Protein AF-A0A0P8BQW6-F1 (afdb_monomer_lite)

Structure (mmCIF, N/CA/C/O backbone):
data_AF-A0A0P8BQW6-F1
#
_entry.id   AF-A0A0P8BQW6-F1
#
loop_
_atom_site.group_PDB
_atom_site.id
_atom_site.type_symbol
_atom_site.label_atom_id
_atom_site.label_alt_id
_atom_site.label_comp_id
_atom_site.label_asym_id
_atom_site.label_entity_id
_atom_site.label_seq_id
_atom_site.pdbx_PDB_ins_code
_atom_site.Cartn_x
_atom_site.Cartn_y
_atom_site.Cartn_z
_atom_site.occupancy
_atom_site.B_iso_or_equiv
_atom_site.auth_seq_id
_atom_site.auth_comp_id
_atom_site.auth_asym_id
_atom_site.auth_atom_id
_atom_site.pdbx_PDB_model_num
ATOM 1 N N . MET A 1 1 ? 33.032 -43.815 -38.070 1.00 45.62 1 MET A N 1
ATOM 2 C CA . MET A 1 1 ? 33.167 -43.462 -36.642 1.00 45.62 1 MET A CA 1
ATOM 3 C C . MET A 1 1 ? 32.135 -42.394 -36.297 1.00 45.62 1 MET A C 1
ATOM 5 O O . MET A 1 1 ? 32.349 -41.232 -36.597 1.00 45.62 1 MET A O 1
ATOM 9 N N . SER A 1 2 ? 31.003 -42.827 -35.744 1.00 50.06 2 SER A N 1
ATOM 10 C CA . SER A 1 2 ? 30.263 -42.128 -34.670 1.00 50.06 2 SER A CA 1
ATOM 11 C C . SER A 1 2 ? 30.660 -42.851 -33.350 1.00 50.06 2 SER A C 1
ATOM 13 O O . SER A 1 2 ? 31.305 -43.901 -33.501 1.00 50.06 2 SER A O 1
ATOM 15 N N . PRO A 1 3 ? 30.330 -42.440 -32.098 1.00 50.53 3 PRO A N 1
ATOM 16 C CA . PRO A 1 3 ? 29.558 -41.291 -31.575 1.00 50.53 3 PRO A CA 1
ATOM 17 C C . PRO A 1 3 ? 30.514 -40.182 -31.035 1.00 50.53 3 PRO A C 1
ATOM 19 O O . PRO A 1 3 ? 31.685 -40.210 -31.402 1.00 50.53 3 PRO A O 1
ATOM 22 N N . LEU A 1 4 ? 30.171 -39.153 -30.235 1.00 47.59 4 LEU A N 1
ATOM 23 C CA . LEU A 1 4 ? 28.970 -38.742 -29.465 1.00 47.59 4 LEU A CA 1
ATOM 24 C C . LEU A 1 4 ? 28.480 -37.337 -29.903 1.00 47.59 4 LEU A C 1
ATOM 26 O O . LEU A 1 4 ? 29.219 -36.631 -30.580 1.00 47.59 4 LEU A O 1
ATOM 30 N N . ALA A 1 5 ? 27.251 -36.863 -29.645 1.00 46.75 5 ALA A N 1
ATOM 31 C CA . ALA A 1 5 ? 26.198 -37.190 -28.658 1.00 46.75 5 ALA A CA 1
ATOM 32 C C . ALA A 1 5 ? 26.319 -36.534 -27.259 1.00 46.75 5 ALA A C 1
ATOM 34 O O . ALA A 1 5 ? 26.475 -37.219 -26.253 1.00 46.75 5 ALA A O 1
ATOM 35 N N . THR A 1 6 ? 26.115 -35.214 -27.219 1.00 48.62 6 THR A N 1
ATOM 36 C CA . THR A 1 6 ? 25.437 -34.512 -26.110 1.00 48.62 6 THR A CA 1
ATOM 37 C C . THR A 1 6 ? 24.415 -33.590 -26.786 1.00 48.62 6 THR A C 1
ATOM 39 O O . THR A 1 6 ? 24.797 -32.588 -27.381 1.00 48.62 6 THR A O 1
ATOM 42 N N . LEU A 1 7 ? 23.196 -34.059 -27.064 1.00 49.03 7 LEU A N 1
ATOM 43 C CA . LEU A 1 7 ? 22.045 -34.044 -26.147 1.00 49.03 7 LEU A CA 1
ATOM 44 C C . LEU A 1 7 ? 21.837 -32.639 -25.550 1.00 49.03 7 LEU A C 1
ATOM 46 O O . LEU A 1 7 ? 22.674 -32.170 -24.789 1.00 49.03 7 LEU A O 1
ATOM 50 N N . ASP A 1 8 ? 20.882 -31.852 -26.047 1.00 43.06 8 ASP A N 1
ATOM 51 C CA . ASP A 1 8 ? 19.413 -32.037 -25.984 1.00 43.06 8 ASP A CA 1
ATOM 52 C C . ASP A 1 8 ? 18.839 -31.535 -24.647 1.00 43.06 8 ASP A C 1
ATOM 54 O O . ASP A 1 8 ? 19.439 -31.696 -23.586 1.00 43.06 8 ASP A O 1
ATOM 58 N N . GLY A 1 9 ? 17.708 -30.838 -24.733 1.00 38.66 9 GLY A N 1
ATOM 59 C CA . GLY A 1 9 ? 17.147 -30.036 -23.654 1.00 38.66 9 GLY A CA 1
ATOM 60 C C . GLY A 1 9 ? 16.248 -28.911 -24.164 1.00 38.66 9 GLY A C 1
ATOM 61 O O . GLY A 1 9 ? 16.672 -27.760 -24.231 1.00 38.66 9 GLY A O 1
ATOM 62 N N . CYS A 1 10 ? 14.976 -2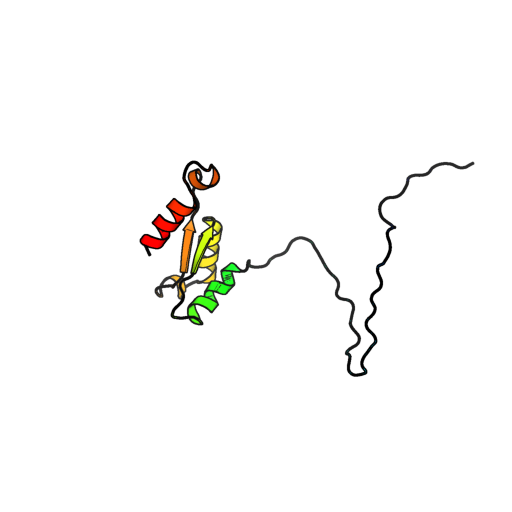9.248 -24.411 1.00 39.47 10 CYS A N 1
ATOM 63 C CA . CYS A 1 10 ? 13.841 -28.323 -24.587 1.00 39.47 10 CYS A CA 1
ATOM 64 C C . CYS A 1 10 ? 13.591 -27.749 -26.005 1.00 39.47 10 CYS A C 1
ATOM 66 O O . CYS A 1 10 ? 13.467 -26.538 -26.190 1.00 39.47 10 CYS A O 1
ATOM 68 N N . ALA A 1 11 ? 13.428 -28.633 -27.002 1.00 45.72 11 ALA A N 1
ATOM 69 C CA . ALA A 1 11 ? 12.877 -28.298 -28.329 1.00 45.72 11 ALA A CA 1
ATOM 70 C C . ALA A 1 11 ? 11.711 -29.218 -28.787 1.00 45.72 11 ALA A C 1
ATOM 72 O O . ALA A 1 11 ? 11.543 -29.489 -29.973 1.00 45.72 11 ALA A O 1
ATOM 73 N N . SER A 1 12 ? 10.882 -29.668 -27.842 1.00 46.53 12 SER A N 1
ATOM 74 C CA . SER A 1 12 ? 9.519 -30.218 -28.010 1.00 46.53 12 SER A CA 1
ATOM 75 C C . SER A 1 12 ? 8.850 -30.120 -26.631 1.00 46.53 12 SER A C 1
ATOM 77 O O . SER A 1 12 ? 9.532 -30.368 -25.644 1.00 46.53 12 SER A O 1
ATOM 79 N N . GLU A 1 13 ? 7.603 -29.693 -26.438 1.00 40.19 13 GLU A N 1
ATOM 80 C CA . GLU A 1 13 ? 6.355 -30.020 -27.148 1.00 40.19 13 GLU A CA 1
ATOM 81 C C . GLU A 1 13 ? 5.583 -28.740 -27.545 1.00 40.19 13 GLU A C 1
ATOM 83 O O . GLU A 1 13 ? 5.460 -27.796 -26.773 1.00 40.19 13 GLU A O 1
ATOM 88 N N . LEU A 1 14 ? 5.264 -28.565 -28.829 1.00 47.09 14 LEU A N 1
ATOM 89 C CA . LEU A 1 14 ? 3.982 -28.901 -29.475 1.00 47.09 14 LEU A CA 1
ATOM 90 C C . LEU A 1 14 ? 2.770 -28.037 -29.074 1.00 47.09 14 LEU A C 1
ATOM 92 O O . LEU A 1 14 ? 2.238 -28.074 -27.971 1.00 47.09 14 LEU A O 1
ATOM 96 N N . ALA A 1 15 ? 2.310 -27.313 -30.093 1.00 45.31 15 ALA A N 1
ATOM 97 C CA . ALA A 1 15 ? 1.095 -26.525 -30.176 1.00 45.31 15 ALA A CA 1
ATOM 98 C C . ALA A 1 15 ? -0.166 -27.159 -29.559 1.00 45.31 15 ALA A C 1
ATOM 100 O O . ALA A 1 15 ? -0.445 -28.344 -29.732 1.00 45.31 15 ALA A O 1
ATOM 101 N N . HIS A 1 16 ? -1.028 -26.296 -29.021 1.00 37.25 16 HIS A N 1
ATOM 102 C CA . HIS A 1 16 ? -2.464 -26.385 -29.283 1.00 37.25 16 HIS A CA 1
ATOM 103 C C . HIS A 1 16 ? -2.864 -25.154 -30.092 1.00 37.25 16 HIS A C 1
ATOM 105 O O . HIS A 1 16 ? -2.631 -24.019 -29.675 1.00 37.25 16 HIS A O 1
ATOM 111 N N . ALA A 1 17 ? -3.389 -25.394 -31.291 1.00 51.78 17 ALA A N 1
ATOM 112 C CA . ALA A 1 17 ? -3.825 -24.352 -32.202 1.00 51.78 17 ALA A CA 1
ATOM 113 C C . ALA A 1 17 ? -5.334 -24.145 -32.054 1.00 51.78 17 ALA A C 1
ATOM 115 O O . ALA A 1 17 ? -6.106 -25.004 -32.462 1.00 51.78 17 ALA A O 1
ATOM 116 N N . ASP A 1 18 ? -5.727 -22.981 -31.543 1.00 45.16 18 ASP A N 1
ATOM 117 C CA . ASP A 1 18 ? -7.069 -22.429 -31.720 1.00 45.16 18 ASP A CA 1
ATOM 118 C C . ASP A 1 18 ? -6.922 -21.075 -32.417 1.00 45.16 18 ASP A C 1
ATOM 120 O O . ASP A 1 18 ? -6.553 -20.066 -31.812 1.00 45.16 18 ASP A O 1
ATOM 124 N N . ALA A 1 19 ? -7.138 -21.071 -33.733 1.00 50.41 19 ALA A N 1
ATOM 125 C CA . ALA A 1 19 ? -7.081 -19.875 -34.563 1.00 50.41 19 ALA A CA 1
ATOM 126 C C . ALA A 1 19 ? -8.514 -19.380 -34.829 1.00 50.41 19 ALA A C 1
ATOM 128 O O . ALA A 1 19 ? -9.216 -19.988 -35.643 1.00 50.41 19 ALA A O 1
ATOM 129 N N . PRO A 1 20 ? -8.985 -18.299 -34.176 1.00 52.59 20 PRO A N 1
ATOM 130 C CA . PRO A 1 20 ? -10.307 -17.755 -34.461 1.00 52.59 20 PRO A CA 1
ATOM 131 C C . PRO A 1 20 ? -10.349 -17.175 -35.881 1.00 52.59 20 PRO A C 1
ATOM 133 O O . PRO A 1 20 ? -9.444 -16.452 -36.304 1.00 52.59 20 PRO A O 1
ATOM 136 N N . ALA A 1 21 ? -11.415 -17.489 -36.620 1.00 49.50 21 ALA A N 1
ATOM 137 C CA . ALA A 1 21 ? -11.604 -17.027 -37.992 1.00 49.50 21 ALA A CA 1
ATOM 138 C C . ALA A 1 21 ? -11.652 -15.489 -38.072 1.00 49.50 21 ALA A C 1
ATOM 140 O O . ALA A 1 21 ? -12.339 -14.831 -37.289 1.00 49.50 21 ALA A O 1
ATOM 141 N N . ALA A 1 22 ? -10.924 -14.914 -39.032 1.00 52.69 22 ALA A N 1
ATOM 142 C CA . ALA A 1 22 ? -10.739 -13.470 -39.132 1.00 52.69 22 ALA A CA 1
ATOM 143 C C . ALA A 1 22 ? -11.988 -12.740 -39.662 1.00 52.69 22 ALA A C 1
ATOM 145 O O . ALA A 1 22 ? -12.426 -12.963 -40.791 1.00 52.69 22 ALA A O 1
ATOM 146 N N . THR A 1 23 ? -12.514 -11.801 -38.875 1.00 49.41 23 THR A N 1
ATOM 147 C CA . THR A 1 23 ? -13.471 -10.779 -39.324 1.00 49.41 23 THR A CA 1
ATOM 148 C C . THR A 1 23 ? -12.750 -9.629 -40.051 1.00 49.41 23 THR A C 1
ATOM 150 O O . THR A 1 23 ? -11.630 -9.274 -39.683 1.00 49.41 23 THR A O 1
ATOM 153 N N . PRO A 1 24 ? -13.366 -8.991 -41.069 1.00 52.47 24 PRO A N 1
ATOM 154 C CA . PRO A 1 24 ? -12.669 -8.107 -42.019 1.00 52.47 24 PRO A CA 1
ATOM 155 C C . PRO A 1 24 ? -12.367 -6.683 -41.505 1.00 52.47 24 PRO A C 1
ATOM 157 O O . PRO A 1 24 ? -12.100 -5.779 -42.296 1.00 52.47 24 PRO A O 1
ATOM 160 N N . HIS A 1 25 ? -12.397 -6.462 -40.189 1.00 57.38 25 HIS A N 1
ATOM 161 C CA . HIS A 1 25 ? -12.012 -5.209 -39.526 1.00 57.38 25 HIS A CA 1
ATOM 162 C C . HIS A 1 25 ? -11.017 -5.513 -38.399 1.00 57.38 25 HIS A C 1
ATOM 164 O O . HIS A 1 25 ? -11.285 -5.275 -37.224 1.00 57.38 25 HIS A O 1
ATOM 170 N N . GLY A 1 26 ? -9.879 -6.102 -38.767 1.00 54.84 26 GLY A N 1
ATOM 171 C CA . GLY A 1 26 ? -8.796 -6.423 -37.846 1.00 54.84 26 GLY A CA 1
ATOM 172 C C . GLY A 1 26 ? -7.498 -5.767 -38.288 1.00 54.84 26 GLY A C 1
ATOM 173 O O . GLY A 1 26 ? -6.966 -6.103 -39.346 1.00 54.84 26 GLY A O 1
ATOM 174 N N . GLU A 1 27 ? -6.955 -4.882 -37.453 1.00 63.81 27 GLU A N 1
ATOM 175 C CA . GLU A 1 27 ? -5.516 -4.623 -37.469 1.00 63.81 27 GLU A CA 1
ATOM 176 C C . GLU A 1 27 ? -4.807 -5.977 -37.341 1.00 63.81 27 GLU A C 1
ATOM 178 O O . GLU A 1 27 ? -5.125 -6.762 -36.443 1.00 63.81 27 GLU A O 1
ATOM 183 N N . ALA A 1 28 ? -3.887 -6.287 -38.260 1.00 69.62 28 ALA A N 1
ATOM 184 C CA . ALA A 1 28 ? -3.172 -7.558 -38.230 1.00 69.62 28 ALA A CA 1
ATOM 185 C C . ALA A 1 28 ? -2.500 -7.714 -36.858 1.00 69.62 28 ALA A C 1
ATOM 187 O O . ALA A 1 28 ? -1.676 -6.876 -36.484 1.00 69.62 28 ALA A O 1
ATOM 188 N N . GLN A 1 29 ? -2.881 -8.753 -36.102 1.00 72.75 29 GLN A N 1
ATOM 189 C CA . GLN A 1 29 ? -2.460 -8.930 -34.711 1.00 72.75 29 GLN A CA 1
ATOM 190 C C . GLN A 1 29 ? -0.940 -9.099 -34.642 1.00 72.75 29 GLN A C 1
ATOM 192 O O . GLN A 1 29 ? -0.400 -10.194 -34.805 1.00 72.75 29 GLN A O 1
ATOM 197 N N . ARG A 1 30 ? -0.237 -7.985 -34.428 1.00 84.88 30 ARG A N 1
ATOM 198 C CA . ARG A 1 30 ? 1.220 -7.957 -34.363 1.00 84.88 30 ARG A CA 1
ATOM 199 C C . ARG A 1 30 ? 1.654 -8.772 -33.138 1.00 84.88 30 ARG A C 1
ATOM 201 O O . ARG A 1 30 ? 1.156 -8.493 -32.045 1.00 84.88 30 ARG A O 1
ATOM 208 N N . PRO A 1 31 ? 2.547 -9.767 -33.287 1.00 88.75 31 PRO A N 1
ATOM 209 C CA . PRO A 1 31 ? 2.865 -10.689 -32.204 1.00 88.75 31 PRO A CA 1
ATOM 210 C C . PRO A 1 31 ? 3.420 -9.937 -30.990 1.00 88.75 31 PRO A C 1
ATOM 212 O O . PRO A 1 31 ? 4.392 -9.188 -31.091 1.00 88.75 31 PRO A O 1
ATOM 215 N N . VAL A 1 32 ? 2.782 -10.133 -29.834 1.00 91.75 32 VAL A N 1
ATOM 216 C CA . VAL A 1 32 ? 3.189 -9.509 -28.570 1.00 91.75 32 VAL A CA 1
ATOM 217 C C . VAL A 1 32 ? 4.299 -10.343 -27.941 1.00 91.75 32 VAL A C 1
ATOM 219 O O . VAL A 1 32 ? 4.042 -11.432 -27.424 1.00 91.75 32 VAL A O 1
ATOM 222 N N . LEU A 1 33 ? 5.522 -9.815 -27.944 1.00 93.88 33 LEU A N 1
ATOM 223 C CA . LEU A 1 33 ? 6.643 -10.399 -27.208 1.00 93.88 33 LEU A CA 1
ATOM 224 C C . LEU A 1 33 ? 6.372 -10.326 -25.693 1.00 93.88 33 LEU A C 1
ATOM 226 O O . LEU A 1 33 ? 5.829 -9.342 -25.185 1.00 93.88 33 LEU A O 1
ATOM 230 N N . ARG A 1 34 ? 6.700 -11.399 -24.965 1.00 94.75 34 ARG A N 1
ATOM 231 C CA . ARG A 1 34 ? 6.411 -11.549 -23.529 1.00 94.75 34 ARG A CA 1
ATOM 232 C C . ARG A 1 34 ? 7.707 -11.753 -22.752 1.00 94.75 34 ARG A C 1
ATOM 234 O O . ARG A 1 34 ? 8.225 -12.861 -22.684 1.00 94.75 34 ARG A O 1
ATOM 241 N N . GLU A 1 35 ? 8.200 -10.686 -22.136 1.00 95.50 35 GLU A N 1
ATOM 242 C CA . GLU A 1 35 ? 9.505 -10.678 -21.467 1.00 95.50 35 GLU A CA 1
ATOM 243 C C . GLU A 1 35 ? 9.401 -10.815 -19.937 1.00 95.50 35 GLU A C 1
ATOM 245 O O . GLU A 1 35 ? 8.521 -10.243 -19.276 1.00 95.50 35 GLU A O 1
ATOM 250 N N . ARG A 1 36 ? 10.331 -11.583 -19.359 1.00 96.00 36 ARG A N 1
ATOM 251 C CA . ARG A 1 36 ? 10.527 -11.776 -17.914 1.00 96.00 36 ARG A CA 1
ATOM 252 C C . ARG A 1 36 ? 11.971 -11.407 -17.564 1.00 96.00 36 ARG A C 1
ATOM 254 O O . ARG A 1 36 ? 12.871 -11.694 -18.341 1.00 96.00 36 ARG A O 1
ATOM 261 N N . GLY A 1 37 ? 12.183 -10.792 -16.404 1.00 96.62 37 GLY A N 1
ATOM 262 C CA . GLY A 1 37 ? 13.487 -10.278 -15.977 1.00 96.62 37 GLY A CA 1
ATOM 263 C C . GLY A 1 37 ? 13.339 -9.201 -14.902 1.00 96.62 37 GLY A C 1
ATOM 264 O O . GLY A 1 37 ? 12.265 -9.075 -14.305 1.00 96.62 37 GLY A O 1
ATOM 265 N N . GLN A 1 38 ? 14.400 -8.420 -14.679 1.00 97.25 38 GLN A N 1
ATOM 266 C CA . GLN A 1 38 ? 14.374 -7.231 -13.818 1.00 97.25 38 GLN A CA 1
ATOM 267 C C . GLN A 1 38 ? 13.334 -6.219 -14.322 1.00 97.25 38 GLN A C 1
ATOM 269 O O . GLN A 1 38 ? 13.162 -6.034 -15.526 1.00 97.25 38 GLN A O 1
ATOM 274 N N . ARG A 1 39 ? 12.619 -5.576 -13.393 1.00 96.62 39 ARG A N 1
ATOM 275 C CA . ARG A 1 39 ? 11.593 -4.571 -13.692 1.00 96.62 39 ARG A CA 1
ATOM 276 C C . ARG A 1 39 ? 11.680 -3.421 -12.703 1.00 96.62 39 ARG A C 1
ATOM 278 O O . ARG A 1 39 ? 11.566 -3.635 -11.500 1.00 96.62 39 ARG A O 1
ATOM 285 N N . GLU A 1 40 ? 11.810 -2.212 -13.225 1.00 96.62 40 GLU A N 1
ATOM 286 C CA . GLU A 1 40 ? 11.783 -0.970 -12.451 1.00 96.62 40 GLU A CA 1
ATOM 287 C C . GLU A 1 40 ? 10.377 -0.380 -12.549 1.00 96.62 40 GLU A C 1
ATOM 289 O O . GLU A 1 40 ? 10.073 0.460 -13.392 1.00 96.62 40 GLU A O 1
ATOM 294 N N . VAL A 1 41 ? 9.473 -0.929 -11.736 1.00 97.12 41 VAL A N 1
ATOM 295 C CA . VAL A 1 41 ? 8.044 -0.596 -11.739 1.00 97.12 41 VAL A CA 1
ATOM 296 C C . VAL A 1 41 ? 7.536 -0.418 -10.315 1.00 97.12 41 VAL A C 1
ATOM 298 O O . VAL A 1 41 ? 7.979 -1.102 -9.392 1.00 97.12 41 VAL A O 1
ATOM 301 N N . PHE A 1 42 ? 6.557 0.465 -10.133 1.00 96.56 42 PHE A N 1
ATOM 302 C CA . PHE A 1 42 ? 5.811 0.532 -8.881 1.00 96.56 42 PHE A CA 1
ATOM 303 C C . PHE A 1 42 ? 4.878 -0.676 -8.727 1.00 96.56 42 PHE A C 1
ATOM 305 O O . PHE A 1 42 ? 4.329 -1.183 -9.708 1.00 96.56 42 PHE A O 1
ATOM 312 N N . CYS A 1 43 ? 4.652 -1.113 -7.487 1.00 96.62 43 CYS A N 1
ATOM 313 C CA . CYS A 1 43 ? 3.574 -2.050 -7.183 1.00 96.62 43 CYS A CA 1
ATOM 314 C C . CYS A 1 43 ? 2.218 -1.322 -7.125 1.00 96.62 43 CYS A C 1
ATOM 316 O O . CYS A 1 43 ? 2.159 -0.101 -6.973 1.00 96.62 43 CYS A O 1
ATOM 318 N N . GLY A 1 44 ? 1.115 -2.076 -7.197 1.00 96.31 44 GLY A N 1
ATOM 319 C CA . GLY A 1 44 ? -0.244 -1.518 -7.274 1.00 96.31 44 GLY A CA 1
ATOM 320 C C . GLY A 1 44 ? -0.672 -0.626 -6.099 1.00 96.31 44 GLY A C 1
ATOM 321 O O . GLY A 1 44 ? -1.619 0.144 -6.250 1.00 96.31 44 GLY A O 1
ATOM 322 N N . LEU A 1 45 ? 0.037 -0.663 -4.961 1.00 97.25 45 LEU A N 1
ATOM 323 C CA . LEU A 1 45 ? -0.230 0.210 -3.809 1.00 97.25 45 LEU A CA 1
ATOM 324 C C . LEU A 1 45 ? -0.142 1.701 -4.167 1.00 97.25 45 LEU A C 1
ATOM 326 O O . LEU A 1 45 ? -0.887 2.500 -3.609 1.00 97.25 45 LEU A O 1
ATOM 330 N N . THR A 1 46 ? 0.697 2.095 -5.132 1.00 96.31 46 THR A N 1
ATOM 331 C CA . THR A 1 46 ? 0.784 3.503 -5.565 1.00 96.31 46 THR A CA 1
ATOM 332 C C . THR A 1 46 ? -0.514 4.021 -6.194 1.00 96.31 46 THR A C 1
ATOM 334 O O . THR A 1 46 ? -0.767 5.224 -6.159 1.00 96.31 46 THR A O 1
ATOM 337 N N . GLY A 1 47 ? -1.396 3.135 -6.677 1.00 95.88 47 GLY A N 1
ATOM 338 C CA . GLY A 1 47 ? -2.735 3.501 -7.147 1.00 95.88 47 GLY A CA 1
ATOM 339 C C . GLY A 1 47 ? -3.627 4.105 -6.054 1.00 95.88 47 GLY A C 1
ATOM 340 O O . GLY A 1 47 ? -4.503 4.915 -6.364 1.00 95.88 47 GLY A O 1
ATOM 341 N N . ILE A 1 48 ? -3.369 3.791 -4.775 1.00 96.12 48 ILE A N 1
ATOM 342 C CA . ILE A 1 48 ? -4.099 4.349 -3.624 1.00 96.12 48 ILE A CA 1
ATOM 343 C C . ILE A 1 48 ? -3.984 5.879 -3.600 1.00 96.12 48 ILE A C 1
ATOM 345 O O . ILE A 1 48 ? -4.980 6.546 -3.333 1.00 96.12 48 ILE A O 1
ATOM 349 N N . ILE A 1 49 ? -2.823 6.439 -3.970 1.00 94.00 49 ILE A N 1
ATOM 350 C CA . ILE A 1 49 ? -2.549 7.890 -3.977 1.00 94.00 49 ILE A CA 1
ATOM 351 C C . ILE A 1 49 ? -3.554 8.664 -4.848 1.00 94.00 49 ILE A C 1
ATOM 353 O O . ILE A 1 49 ? -3.964 9.772 -4.507 1.00 94.00 49 ILE A O 1
ATOM 357 N N . TRP A 1 50 ? -4.017 8.069 -5.950 1.00 93.62 50 TRP A N 1
ATOM 358 C CA . TRP A 1 50 ? -5.088 8.648 -6.764 1.00 93.62 50 TRP A CA 1
ATOM 359 C C . TRP A 1 50 ? -6.482 8.201 -6.299 1.00 93.62 50 TRP A C 1
ATOM 361 O O . TRP A 1 50 ? -7.389 9.029 -6.179 1.00 93.62 50 TRP A O 1
ATOM 371 N N . LEU A 1 51 ? -6.663 6.910 -5.996 1.00 95.19 51 LEU A N 1
ATOM 372 C CA . LEU A 1 51 ? -7.965 6.343 -5.629 1.00 95.19 51 LEU A CA 1
ATOM 373 C C . LEU A 1 51 ? -8.559 6.981 -4.369 1.00 95.19 51 LEU A C 1
ATOM 375 O O . LEU A 1 51 ? -9.749 7.296 -4.377 1.00 95.19 51 LEU A O 1
ATOM 379 N N . HIS A 1 52 ? -7.751 7.271 -3.343 1.00 92.94 52 HIS A N 1
ATOM 380 C CA . HIS A 1 52 ? -8.232 7.936 -2.127 1.00 92.94 52 HIS A CA 1
ATOM 381 C C . HIS A 1 52 ? -8.747 9.358 -2.395 1.00 92.94 52 HIS A C 1
ATOM 383 O O . HIS A 1 52 ? -9.548 9.875 -1.620 1.00 92.94 52 HIS A O 1
ATOM 389 N N . ARG A 1 53 ? -8.326 10.007 -3.493 1.00 90.75 53 ARG A N 1
ATOM 390 C CA . ARG A 1 53 ? -8.869 11.300 -3.944 1.00 90.75 53 ARG A CA 1
ATOM 391 C C . ARG A 1 53 ? -10.100 11.151 -4.836 1.00 90.75 53 ARG A C 1
ATOM 393 O O . ARG A 1 53 ? -10.890 12.090 -4.923 1.00 90.75 53 ARG A O 1
ATOM 400 N N . LYS A 1 54 ? -10.279 10.012 -5.510 1.00 94.50 54 LYS A N 1
ATOM 401 C CA . LYS A 1 54 ? -11.458 9.758 -6.351 1.00 94.50 54 LYS A CA 1
ATOM 402 C C . LYS A 1 54 ? -12.653 9.268 -5.531 1.00 94.50 54 LYS A C 1
ATOM 404 O O . LYS A 1 54 ? -13.770 9.710 -5.785 1.00 94.50 54 LYS A O 1
ATOM 409 N N . MET A 1 55 ? -12.415 8.393 -4.559 1.00 93.94 55 MET A N 1
ATOM 410 C CA . MET A 1 55 ? -13.426 7.840 -3.658 1.00 93.94 55 MET A CA 1
ATOM 411 C C . MET A 1 55 ? -13.263 8.503 -2.290 1.00 93.94 55 MET A C 1
ATOM 413 O O . MET A 1 55 ? -12.396 8.135 -1.503 1.00 93.94 55 MET A O 1
ATOM 417 N N . GLN A 1 56 ? -14.046 9.560 -2.056 1.00 89.56 56 GLN A N 1
ATOM 418 C CA . GLN A 1 56 ? -13.926 10.401 -0.857 1.00 89.56 56 GLN A CA 1
ATOM 419 C C . GLN A 1 56 ? -14.461 9.719 0.413 1.00 89.56 56 GLN A C 1
ATOM 421 O O . GLN A 1 56 ? -14.017 10.056 1.503 1.00 89.56 56 GLN A O 1
ATOM 426 N N . ASP A 1 57 ? -15.358 8.747 0.246 1.00 94.19 57 ASP A N 1
ATOM 427 C CA . ASP A 1 57 ? -16.020 7.970 1.304 1.00 94.19 57 ASP A CA 1
ATOM 428 C C . ASP A 1 57 ? -15.378 6.577 1.492 1.00 94.19 57 ASP A C 1
ATOM 430 O O . ASP A 1 57 ? -16.019 5.608 1.882 1.00 94.19 57 ASP A O 1
ATOM 434 N N . ALA A 1 58 ? -14.101 6.442 1.117 1.00 95.00 58 ALA A N 1
ATOM 435 C CA . ALA A 1 58 ? -13.346 5.197 1.213 1.00 95.00 58 ALA A CA 1
ATOM 436 C C . ALA A 1 58 ? -12.049 5.412 1.998 1.00 95.00 58 ALA A C 1
ATOM 438 O O . ALA A 1 58 ? -11.324 6.385 1.766 1.00 95.00 58 ALA A O 1
ATOM 439 N N . PHE A 1 59 ? -11.740 4.459 2.878 1.00 95.81 59 PHE A N 1
ATOM 440 C CA . PHE A 1 59 ? -10.474 4.374 3.597 1.00 9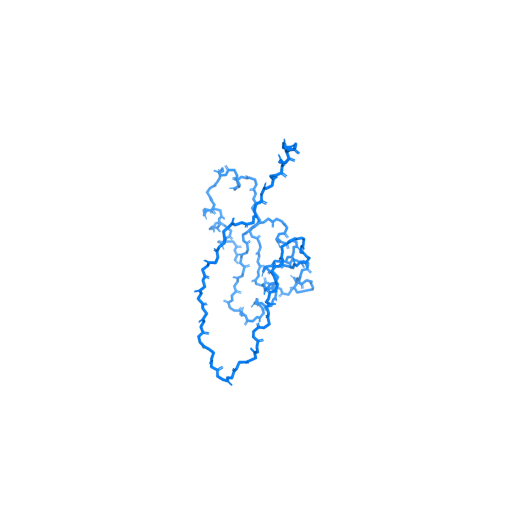5.81 59 PHE A CA 1
ATOM 441 C C . PHE A 1 59 ? -9.672 3.161 3.116 1.00 95.81 59 PHE A C 1
ATOM 443 O O . PHE A 1 59 ? -10.225 2.081 2.912 1.00 95.81 59 PHE A O 1
ATOM 450 N N . PHE A 1 60 ? -8.361 3.328 2.943 1.00 96.69 60 PHE A N 1
ATOM 451 C CA . PHE A 1 60 ? -7.471 2.278 2.443 1.00 96.69 60 PHE A CA 1
ATOM 452 C C . PHE A 1 60 ? -6.496 1.835 3.538 1.00 96.69 60 PHE A C 1
ATOM 454 O O . PHE A 1 60 ? -5.438 2.439 3.720 1.00 96.69 60 PHE A O 1
ATOM 461 N N . LEU A 1 61 ? -6.835 0.763 4.258 1.00 97.31 61 LEU A N 1
ATOM 462 C CA . LEU A 1 61 ? -5.914 0.113 5.190 1.00 97.31 61 LEU A CA 1
ATOM 463 C C . LEU A 1 61 ? -5.081 -0.942 4.451 1.00 97.31 61 LEU A C 1
ATOM 465 O O . LEU A 1 61 ? -5.603 -1.955 3.994 1.00 97.31 61 LEU A O 1
ATOM 469 N N . VAL A 1 62 ? -3.777 -0.706 4.333 1.00 97.38 62 VAL A N 1
ATOM 470 C CA . VAL A 1 62 ? -2.830 -1.664 3.749 1.00 97.38 62 VAL A CA 1
ATOM 471 C C . VAL A 1 62 ? -2.249 -2.538 4.852 1.00 97.38 62 VAL A C 1
ATOM 473 O O . VAL A 1 62 ? -1.627 -2.022 5.772 1.00 97.38 62 VAL A O 1
ATOM 476 N N . VAL A 1 63 ? -2.391 -3.856 4.750 1.00 97.06 63 VAL A N 1
ATOM 477 C CA . VAL A 1 63 ? -1.686 -4.804 5.626 1.00 97.06 63 VAL A CA 1
ATOM 478 C C . VAL A 1 63 ? -0.359 -5.165 4.965 1.00 97.06 63 VAL A C 1
ATOM 480 O O . VAL A 1 63 ? -0.343 -5.586 3.807 1.00 97.06 63 VAL A O 1
ATOM 483 N N . GLY A 1 64 ? 0.765 -4.950 5.649 1.00 96.75 64 GLY A N 1
ATOM 484 C CA . GLY A 1 64 ? 2.081 -5.179 5.054 1.00 96.75 64 GLY A CA 1
ATOM 485 C C . GLY A 1 64 ? 3.244 -4.754 5.942 1.00 96.75 64 GLY A C 1
ATOM 486 O O . GLY A 1 64 ? 3.116 -4.637 7.153 1.00 96.75 64 GLY A O 1
ATOM 487 N N . SER A 1 65 ? 4.413 -4.527 5.344 1.00 97.19 65 SER A N 1
ATOM 488 C CA . SER A 1 65 ? 5.626 -4.157 6.082 1.00 97.19 65 SER A CA 1
ATOM 489 C C . SER A 1 65 ? 5.880 -2.645 6.086 1.00 97.19 65 SER A C 1
ATOM 491 O O . SER A 1 65 ? 5.240 -1.873 5.365 1.00 97.19 65 SER A O 1
ATOM 493 N N . ARG A 1 66 ? 6.909 -2.215 6.832 1.00 97.50 66 ARG A N 1
ATOM 494 C CA . ARG A 1 66 ? 7.447 -0.842 6.766 1.00 97.50 66 ARG A CA 1
ATOM 495 C C . ARG A 1 66 ? 7.771 -0.398 5.331 1.00 97.50 66 ARG A C 1
ATOM 497 O O . ARG A 1 66 ? 7.602 0.773 5.014 1.00 97.50 66 ARG A O 1
ATOM 504 N N . THR A 1 67 ? 8.157 -1.314 4.438 1.00 98.06 67 THR A N 1
ATOM 505 C CA . THR A 1 67 ? 8.416 -1.011 3.019 1.00 98.06 67 THR A CA 1
ATOM 506 C C . THR A 1 67 ? 7.167 -0.488 2.300 1.00 98.06 67 THR A C 1
ATOM 508 O O . THR A 1 67 ? 7.269 0.438 1.499 1.00 98.06 67 THR A O 1
ATOM 511 N N . CYS A 1 68 ? 5.982 -1.025 2.612 1.00 97.06 68 CYS A N 1
ATOM 512 C CA . CYS A 1 68 ? 4.708 -0.548 2.065 1.00 97.06 68 CYS A CA 1
ATOM 513 C C . CYS A 1 68 ? 4.382 0.866 2.566 1.00 97.06 68 CYS A C 1
ATOM 515 O O . CYS A 1 68 ? 4.034 1.733 1.764 1.00 97.06 68 CYS A O 1
ATOM 517 N N . ALA A 1 69 ? 4.568 1.113 3.868 1.00 96.00 69 ALA A N 1
ATOM 518 C CA . ALA A 1 69 ? 4.359 2.426 4.476 1.00 96.00 69 ALA A CA 1
ATOM 519 C C . ALA A 1 69 ? 5.301 3.489 3.877 1.00 96.00 69 ALA A C 1
ATOM 521 O O . ALA A 1 69 ? 4.846 4.547 3.445 1.00 96.00 69 ALA A O 1
ATOM 522 N N . HIS A 1 70 ? 6.601 3.187 3.766 1.00 96.12 70 HIS A N 1
ATOM 523 C CA . HIS A 1 70 ? 7.586 4.088 3.158 1.00 96.12 70 HIS A CA 1
ATOM 524 C C . HIS A 1 70 ? 7.318 4.353 1.672 1.00 96.12 70 HIS A C 1
ATOM 526 O O . HIS A 1 70 ? 7.458 5.494 1.228 1.00 96.12 70 HIS A O 1
ATOM 532 N N . LEU A 1 71 ? 6.900 3.341 0.900 1.00 96.56 71 LEU A N 1
ATOM 533 C CA . LEU A 1 71 ? 6.498 3.527 -0.496 1.00 96.56 71 LEU A CA 1
ATOM 534 C C . LEU A 1 71 ? 5.313 4.494 -0.614 1.00 96.56 71 LEU A C 1
ATOM 536 O O . LEU A 1 71 ? 5.372 5.424 -1.416 1.00 96.56 71 LEU A O 1
ATOM 540 N N . LEU A 1 72 ? 4.257 4.303 0.184 1.00 95.25 72 LEU A N 1
ATOM 541 C CA . LEU A 1 72 ? 3.076 5.172 0.165 1.00 95.25 72 LEU A CA 1
ATOM 542 C C . LEU A 1 72 ? 3.408 6.597 0.610 1.00 95.25 72 LEU A C 1
ATOM 544 O O . LEU A 1 72 ? 2.988 7.544 -0.048 1.00 95.25 72 LEU A O 1
ATOM 548 N N . GLN A 1 73 ? 4.216 6.760 1.660 1.00 93.56 73 GLN A N 1
ATOM 549 C CA . GLN A 1 73 ? 4.700 8.067 2.109 1.00 93.56 73 GLN A CA 1
ATOM 550 C C . GLN A 1 73 ? 5.497 8.783 1.005 1.00 93.56 73 GLN A C 1
ATOM 552 O O . GLN A 1 73 ? 5.268 9.963 0.740 1.00 93.56 73 GLN A O 1
ATOM 557 N N . SER A 1 74 ? 6.392 8.061 0.323 1.00 93.88 74 SER A N 1
ATOM 558 C CA . SER A 1 74 ? 7.221 8.613 -0.757 1.00 93.88 74 SER A CA 1
ATOM 559 C C . SER A 1 74 ? 6.397 8.963 -2.001 1.00 93.88 74 SER A C 1
ATOM 561 O O . SER A 1 74 ? 6.653 9.980 -2.638 1.00 93.88 74 SER A O 1
ATOM 563 N N . ALA A 1 75 ? 5.389 8.150 -2.335 1.00 93.25 75 ALA A N 1
ATOM 564 C CA . ALA A 1 75 ? 4.507 8.363 -3.483 1.00 93.25 75 ALA A CA 1
ATOM 565 C C . ALA A 1 75 ? 3.440 9.449 -3.242 1.00 93.25 75 ALA A C 1
ATOM 567 O O . ALA A 1 75 ? 3.056 10.143 -4.180 1.00 93.25 75 ALA A O 1
ATOM 568 N N . ALA A 1 76 ? 2.968 9.620 -2.002 1.00 91.25 76 ALA A N 1
ATOM 569 C CA . ALA A 1 76 ? 2.045 10.691 -1.624 1.00 91.25 76 ALA A CA 1
ATOM 570 C C . ALA A 1 76 ? 2.709 12.078 -1.651 1.00 91.25 76 ALA A C 1
ATOM 572 O O . ALA A 1 76 ? 2.043 13.085 -1.907 1.00 91.25 76 ALA A O 1
ATOM 573 N N . GLY A 1 77 ? 4.012 12.143 -1.354 1.00 91.25 77 GLY A N 1
ATOM 574 C CA . GLY A 1 77 ? 4.746 13.400 -1.228 1.00 91.25 77 GLY A CA 1
ATOM 575 C C . GLY A 1 77 ? 4.052 14.347 -0.245 1.00 91.25 77 GLY A C 1
ATOM 576 O O . GLY A 1 77 ? 3.710 13.966 0.872 1.00 91.25 77 GLY A O 1
ATOM 577 N N . VAL A 1 78 ? 3.776 15.579 -0.681 1.00 89.12 78 VAL A N 1
ATOM 578 C CA . VAL A 1 78 ? 3.103 16.603 0.143 1.00 89.12 78 VAL A CA 1
ATOM 579 C C . VAL A 1 78 ? 1.683 16.224 0.586 1.00 89.12 78 VAL A C 1
ATOM 581 O O . VAL A 1 78 ? 1.189 16.777 1.565 1.00 89.12 78 VAL A O 1
ATOM 584 N N . MET A 1 79 ? 1.020 15.276 -0.088 1.00 86.25 79 MET A N 1
ATOM 585 C CA . MET A 1 79 ? -0.347 14.866 0.263 1.00 86.25 79 MET A CA 1
ATOM 586 C C . MET A 1 79 ? -0.431 14.110 1.594 1.00 86.25 79 MET A C 1
ATOM 588 O O . MET A 1 79 ? -1.523 13.998 2.145 1.00 86.25 79 MET A O 1
ATOM 592 N N . ILE A 1 80 ? 0.697 13.639 2.141 1.00 84.44 80 ILE A N 1
ATOM 593 C CA . ILE A 1 80 ? 0.742 12.974 3.451 1.00 84.44 80 ILE A CA 1
ATOM 594 C C . ILE A 1 80 ? 0.281 13.891 4.600 1.00 84.44 80 ILE A C 1
ATOM 596 O O . ILE A 1 80 ? -0.196 13.405 5.619 1.00 84.44 80 ILE A O 1
ATOM 600 N N . PHE A 1 81 ? 0.375 15.215 4.423 1.00 84.56 81 PHE A N 1
ATOM 601 C CA . PHE A 1 81 ? -0.035 16.220 5.412 1.00 84.56 81 PHE A CA 1
ATOM 602 C C . PHE A 1 81 ? -1.492 16.691 5.255 1.00 84.56 81 PHE A C 1
ATOM 604 O O . PHE A 1 81 ? -1.941 17.539 6.018 1.00 84.56 81 PHE A O 1
ATOM 611 N N . ALA A 1 82 ? -2.228 16.177 4.266 1.00 85.25 82 ALA A N 1
ATOM 612 C CA . ALA A 1 82 ? -3.580 16.621 3.919 1.00 85.25 82 ALA A CA 1
ATOM 61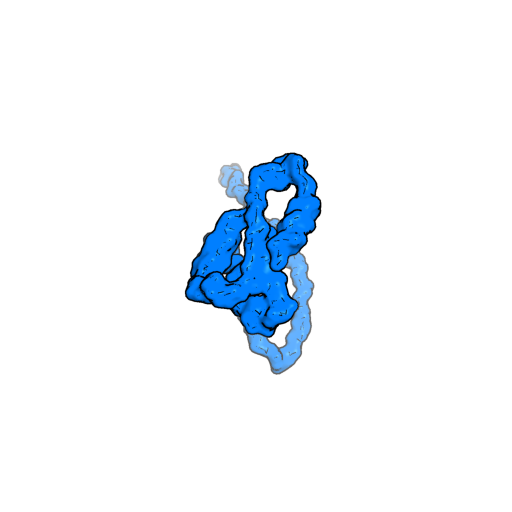3 C C . ALA A 1 82 ? -4.665 15.633 4.393 1.00 85.25 82 ALA A C 1
ATOM 615 O O . ALA A 1 82 ? -5.555 15.290 3.616 1.00 85.25 82 ALA A O 1
ATOM 616 N N . GLU A 1 83 ? -4.533 15.136 5.630 1.00 80.88 83 GLU A N 1
ATOM 617 C CA . GLU A 1 83 ? -5.416 14.128 6.255 1.00 80.88 83 GLU A CA 1
ATOM 618 C C . GLU A 1 83 ? -5.740 12.942 5.312 1.00 80.88 83 GLU A C 1
ATOM 620 O O . GLU A 1 83 ? -6.888 12.721 4.910 1.00 80.88 83 GLU A O 1
ATOM 625 N N . PRO A 1 84 ? -4.715 12.180 4.878 1.00 85.38 84 PRO A N 1
ATOM 626 C CA . PRO A 1 84 ? -4.892 11.106 3.910 1.00 85.38 84 PRO A CA 1
ATOM 627 C C . PRO A 1 84 ? -5.759 9.966 4.464 1.00 85.38 84 PRO A C 1
ATOM 629 O O . PRO A 1 84 ? -5.454 9.374 5.495 1.00 85.38 84 PRO A O 1
ATOM 632 N N . ARG A 1 85 ? -6.794 9.572 3.710 1.00 93.25 85 ARG A N 1
ATOM 633 C CA . ARG A 1 85 ? -7.651 8.401 3.996 1.00 93.25 85 ARG A CA 1
ATOM 634 C C . ARG A 1 85 ? -6.984 7.065 3.641 1.00 93.25 85 ARG A C 1
ATOM 636 O O . ARG A 1 85 ? -7.5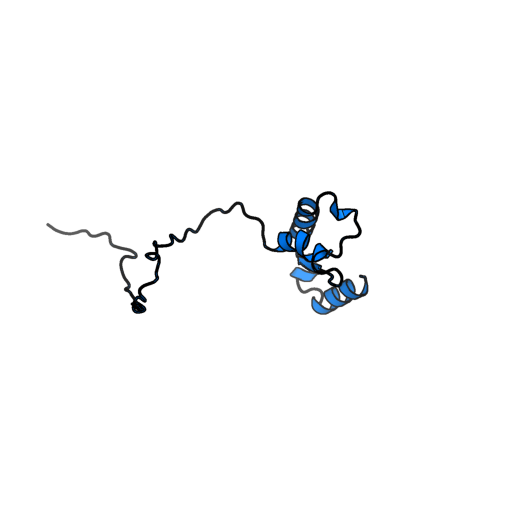61 6.226 2.946 1.00 93.25 85 ARG A O 1
ATOM 643 N N . PHE A 1 86 ? -5.740 6.882 4.061 1.00 94.94 86 PHE A N 1
ATOM 644 C CA . PHE A 1 86 ? -5.034 5.612 3.956 1.00 94.94 86 PHE A CA 1
ATOM 645 C C . PHE A 1 86 ? -4.060 5.435 5.120 1.00 94.94 86 PHE A C 1
ATOM 647 O O . PHE A 1 86 ? -3.473 6.397 5.608 1.00 94.94 86 PHE A O 1
ATOM 654 N N . ALA A 1 87 ? -3.850 4.188 5.530 1.00 94.94 87 ALA A N 1
ATOM 655 C CA . ALA A 1 87 ? -2.886 3.814 6.559 1.00 94.94 87 ALA A CA 1
ATOM 656 C C . ALA A 1 87 ? -2.213 2.482 6.210 1.00 94.94 87 ALA A C 1
ATOM 658 O O . ALA A 1 87 ? -2.618 1.778 5.283 1.00 94.94 87 ALA A O 1
ATOM 659 N N . THR A 1 88 ? -1.171 2.117 6.957 1.00 96.50 88 THR A N 1
ATOM 660 C CA . THR A 1 88 ? -0.545 0.793 6.861 1.00 96.50 88 THR A CA 1
ATOM 661 C C . THR A 1 88 ? -0.544 0.121 8.229 1.00 96.50 88 THR A C 1
ATOM 663 O O . THR A 1 88 ? 0.093 0.617 9.155 1.00 96.50 88 THR A O 1
ATOM 666 N N . ALA A 1 89 ? -1.228 -1.017 8.340 1.00 96.62 89 ALA A N 1
ATOM 667 C CA . ALA A 1 89 ? -1.047 -1.965 9.429 1.00 96.62 89 ALA A CA 1
ATOM 668 C C . ALA A 1 89 ? 0.307 -2.656 9.216 1.00 96.62 89 ALA A C 1
ATOM 670 O O . ALA A 1 89 ? 0.447 -3.521 8.347 1.00 96.62 89 ALA A O 1
ATOM 671 N N . ILE A 1 90 ? 1.324 -2.190 9.944 1.00 96.00 90 ILE A N 1
ATOM 672 C CA . ILE A 1 90 ? 2.687 -2.718 9.857 1.00 96.00 90 ILE A CA 1
ATOM 673 C C . ILE A 1 90 ? 2.750 -4.018 10.656 1.00 96.00 90 ILE A C 1
ATOM 675 O O . ILE A 1 90 ? 2.616 -3.987 11.874 1.00 96.00 90 ILE A O 1
ATOM 679 N N . MET A 1 91 ? 2.994 -5.127 9.964 1.00 93.94 91 MET A N 1
ATOM 680 C CA . MET A 1 91 ? 3.190 -6.438 10.577 1.00 93.94 91 MET A CA 1
ATOM 681 C C . MET A 1 91 ? 4.479 -6.475 11.406 1.00 93.94 91 MET A C 1
ATOM 683 O O . MET A 1 91 ? 5.537 -6.002 10.969 1.00 93.94 91 MET A O 1
ATOM 687 N N . GLU A 1 92 ? 4.388 -7.085 12.579 1.00 93.56 92 GLU A N 1
ATOM 688 C CA . GLU A 1 92 ? 5.483 -7.367 13.499 1.00 93.56 92 GLU A CA 1
ATOM 689 C C . GLU A 1 92 ? 5.942 -8.835 13.413 1.00 93.56 92 GLU A C 1
ATOM 691 O O . GLU A 1 92 ? 5.298 -9.696 12.814 1.00 93.56 92 GLU A O 1
ATOM 696 N N . GLU A 1 93 ? 7.081 -9.148 14.036 1.00 93.25 93 GLU A N 1
ATOM 697 C CA . GLU A 1 93 ? 7.654 -10.504 14.034 1.00 93.25 93 GLU A CA 1
ATOM 698 C C . GLU A 1 93 ? 6.721 -11.536 14.688 1.00 93.25 93 GLU A C 1
ATOM 700 O O . GLU A 1 93 ? 6.653 -12.676 14.230 1.00 93.25 93 GLU A O 1
ATOM 705 N N . ARG A 1 94 ? 5.943 -11.126 15.701 1.00 92.25 94 ARG A N 1
ATOM 706 C CA . ARG A 1 94 ? 4.941 -11.977 16.366 1.00 92.25 94 ARG A CA 1
ATOM 707 C C . ARG A 1 94 ? 3.812 -12.415 15.425 1.00 92.25 94 ARG A C 1
ATOM 709 O O . ARG A 1 94 ? 3.342 -13.545 15.549 1.00 92.25 94 ARG A O 1
ATOM 716 N N . ASP A 1 95 ? 3.428 -11.560 14.476 1.00 91.56 95 ASP A N 1
ATOM 717 C CA . ASP A 1 95 ? 2.354 -11.827 13.511 1.00 91.56 95 ASP A CA 1
ATOM 718 C C . ASP A 1 95 ? 2.839 -12.844 12.468 1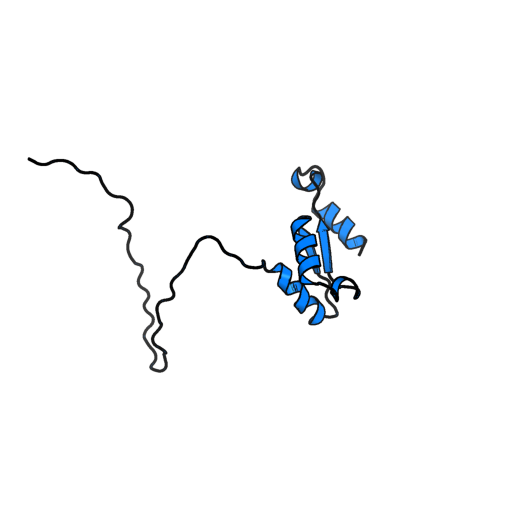.00 91.56 95 ASP A C 1
ATOM 720 O O . ASP A 1 95 ? 2.130 -13.780 12.107 1.00 91.56 95 ASP A O 1
ATOM 724 N N . LEU A 1 96 ? 4.096 -12.701 12.029 1.00 91.56 96 LEU A N 1
ATOM 725 C CA . LEU A 1 96 ? 4.760 -13.630 11.108 1.00 91.56 96 LEU A CA 1
ATOM 726 C C . LEU A 1 96 ? 5.052 -14.993 11.752 1.00 91.56 96 LEU A C 1
ATOM 728 O O . LEU A 1 96 ? 5.012 -16.016 11.071 1.00 91.56 96 LEU A O 1
ATOM 732 N N . ALA A 1 97 ? 5.343 -15.011 13.053 1.00 94.50 97 ALA A N 1
ATOM 733 C CA . ALA A 1 97 ? 5.586 -16.225 13.827 1.00 94.50 97 ALA A CA 1
ATOM 734 C C . ALA A 1 97 ? 4.297 -16.938 14.285 1.00 94.50 97 ALA A C 1
ATOM 736 O O . ALA A 1 97 ? 4.387 -18.000 14.899 1.00 94.50 97 ALA A O 1
ATOM 737 N N . GLY A 1 98 ? 3.110 -16.367 14.032 1.00 91.19 98 GLY A N 1
ATOM 738 C CA . GLY A 1 98 ? 1.833 -16.913 14.506 1.00 91.19 98 GLY A CA 1
ATOM 739 C C . GLY A 1 98 ? 1.699 -16.934 16.035 1.00 91.19 98 GLY A C 1
ATOM 740 O O . GLY A 1 98 ? 0.957 -17.747 16.578 1.00 91.19 98 GLY A O 1
ATOM 741 N N . MET A 1 99 ? 2.436 -16.068 16.742 1.00 91.62 99 MET A N 1
ATOM 742 C CA . MET A 1 99 ? 2.370 -15.940 18.206 1.00 91.62 99 MET A CA 1
ATOM 743 C C . MET A 1 99 ? 1.121 -15.181 18.677 1.00 91.62 99 MET A C 1
ATOM 745 O O . MET A 1 99 ? 0.788 -15.211 19.861 1.00 91.62 99 MET A O 1
ATOM 749 N N . VAL A 1 100 ? 0.452 -14.492 17.755 1.00 91.69 100 VAL A N 1
ATOM 750 C CA . VAL A 1 100 ? -0.833 -13.811 17.922 1.00 91.69 100 VAL A CA 1
ATOM 751 C C . VAL A 1 100 ? -1.722 -14.157 16.732 1.00 91.69 100 VAL A C 1
ATOM 753 O O . VAL A 1 100 ? -1.215 -14.435 15.642 1.00 91.69 100 VAL A O 1
ATOM 756 N N . ASP A 1 101 ? -3.039 -14.152 16.930 1.00 93.69 101 ASP A N 1
ATOM 757 C CA . ASP A 1 101 ? -3.969 -14.325 15.818 1.00 93.69 101 ASP A CA 1
ATOM 758 C C . ASP A 1 101 ? -4.035 -13.045 14.966 1.00 93.69 101 ASP A C 1
ATOM 760 O O . ASP A 1 101 ? -4.159 -11.929 15.477 1.00 93.69 101 ASP A O 1
ATOM 764 N N . ALA A 1 102 ? -3.919 -13.214 13.648 1.00 91.44 102 ALA A N 1
ATOM 765 C CA . ALA A 1 102 ? -3.843 -12.098 12.716 1.00 91.44 102 ALA A CA 1
ATOM 766 C C . ALA A 1 102 ? -5.189 -11.381 12.512 1.00 91.44 102 ALA A C 1
ATOM 768 O O . ALA A 1 102 ? -5.181 -10.198 12.185 1.00 91.44 102 ALA A O 1
ATOM 769 N N . GLN A 1 103 ? -6.332 -12.054 12.692 1.00 93.44 103 GLN A N 1
ATOM 770 C CA . GLN A 1 103 ? -7.648 -11.407 12.624 1.00 93.44 103 GLN A CA 1
ATOM 771 C C . GLN A 1 103 ? -7.889 -10.579 13.886 1.00 93.44 103 GLN A C 1
ATOM 773 O O . GLN A 1 103 ? -8.232 -9.407 13.776 1.00 93.44 103 GLN A O 1
ATOM 778 N N . ASP A 1 104 ? -7.585 -11.132 15.063 1.00 94.94 104 ASP A N 1
ATOM 779 C CA . ASP A 1 104 ? -7.616 -10.410 16.343 1.00 94.94 104 ASP A CA 1
ATOM 780 C C . ASP A 1 104 ? -6.789 -9.109 16.301 1.00 94.94 104 ASP A C 1
ATOM 782 O O . ASP A 1 104 ? -7.238 -8.055 16.759 1.00 94.94 104 ASP A O 1
ATOM 786 N N . GLU A 1 105 ? -5.564 -9.163 15.763 1.00 93.31 105 GLU A N 1
ATOM 787 C CA . GLU A 1 105 ? -4.713 -7.976 15.619 1.00 93.31 105 GLU A CA 1
ATOM 788 C C . GLU A 1 105 ? -5.251 -6.992 14.571 1.00 93.31 105 GLU A C 1
ATOM 790 O O . GLU A 1 105 ? -5.202 -5.780 14.796 1.00 93.31 105 GLU A O 1
ATOM 795 N N . LEU A 1 106 ? -5.811 -7.476 13.456 1.00 94.38 106 LEU A N 1
ATOM 796 C CA . LEU A 1 106 ? -6.436 -6.613 12.450 1.00 94.38 106 LEU A CA 1
ATOM 797 C C . LEU A 1 106 ? -7.675 -5.905 13.001 1.00 94.38 106 LEU A C 1
ATOM 799 O O . LEU A 1 106 ? -7.779 -4.690 12.840 1.00 94.38 106 LEU A O 1
ATOM 803 N N . AS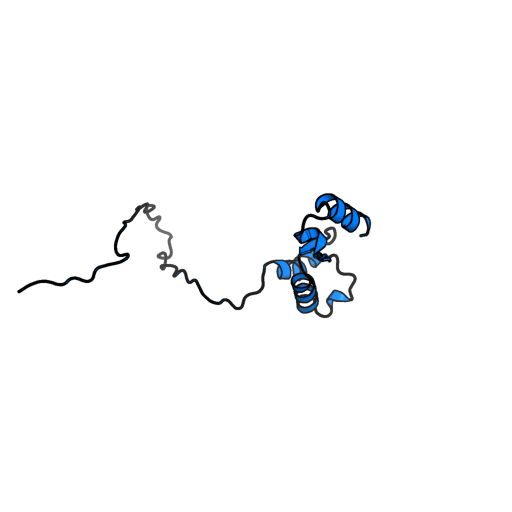P A 1 107 ? -8.546 -6.600 13.729 1.00 95.38 107 ASP A N 1
ATOM 804 C CA . ASP A 1 107 ? -9.692 -5.999 14.414 1.00 95.38 107 ASP A CA 1
ATOM 805 C C . ASP A 1 107 ? -9.226 -4.958 15.445 1.00 95.38 107 ASP A C 1
ATOM 807 O O . ASP A 1 107 ? -9.777 -3.857 15.518 1.00 95.38 107 ASP A O 1
ATOM 811 N N . ARG A 1 108 ? -8.153 -5.229 16.203 1.00 93.94 108 ARG A N 1
ATOM 812 C CA . ARG A 1 108 ? -7.536 -4.241 17.115 1.00 93.94 108 ARG A CA 1
ATOM 813 C C . ARG A 1 108 ? -6.942 -3.036 16.386 1.00 93.94 108 ARG A C 1
ATOM 815 O O . ARG A 1 108 ? -6.862 -1.961 16.978 1.00 93.94 108 ARG A O 1
ATOM 822 N N . VAL A 1 109 ? -6.467 -3.175 15.148 1.00 94.81 109 VAL A N 1
ATOM 823 C CA . VAL A 1 109 ? -6.000 -2.043 14.327 1.00 94.81 109 VAL A CA 1
ATOM 824 C C . VAL A 1 109 ? -7.184 -1.254 13.772 1.00 94.81 109 VAL A C 1
ATOM 826 O O . VAL A 1 109 ? -7.195 -0.036 13.911 1.00 94.81 109 VAL A O 1
ATOM 829 N N . VAL A 1 110 ? -8.188 -1.924 13.202 1.00 95.56 110 VAL A N 1
ATOM 830 C CA . VAL A 1 110 ? -9.378 -1.291 12.610 1.00 95.56 110 VAL A CA 1
ATOM 831 C C . VAL A 1 110 ? -10.172 -0.507 13.656 1.00 95.56 110 VAL A C 1
ATOM 833 O O . VAL A 1 110 ? -10.531 0.634 13.399 1.00 95.56 110 VAL A O 1
ATOM 836 N N . ASN A 1 111 ? -10.353 -1.046 14.866 1.00 94.69 111 ASN A N 1
ATOM 837 C CA . ASN A 1 111 ? -11.042 -0.357 15.969 1.00 94.69 111 ASN A CA 1
ATOM 838 C C . ASN A 1 111 ? -10.282 0.865 16.546 1.00 94.69 111 ASN A C 1
ATOM 840 O O . ASN A 1 111 ? -10.750 1.472 17.510 1.00 94.69 111 ASN A O 1
ATOM 844 N N . ARG A 1 112 ? -9.100 1.215 16.014 1.00 91.12 112 ARG A N 1
ATOM 845 C CA . ARG A 1 112 ? -8.302 2.396 16.407 1.00 91.12 112 ARG A CA 1
ATOM 846 C C . ARG A 1 112 ? -8.240 3.489 15.326 1.00 91.12 112 ARG A C 1
ATOM 848 O O . ARG A 1 112 ? -7.505 4.458 15.523 1.00 91.12 112 ARG A O 1
ATOM 855 N N . LEU A 1 113 ? -8.947 3.314 14.206 1.00 84.31 113 LEU A N 1
ATOM 856 C CA . LEU A 1 113 ? -9.010 4.242 13.067 1.00 84.31 113 LEU A CA 1
ATOM 857 C C . LEU A 1 113 ? -10.312 5.056 13.074 1.00 84.31 113 LEU A C 1
ATOM 859 O O . LEU A 1 113 ? -10.228 6.228 12.652 1.00 84.31 113 LEU A O 1
#

Secondary structure (DSSP, 8-state):
---------S---------PPPPSS-----------S------GGGGHHHHHHH-TT--EEEEE-HHHHHHHHHHHGGGGGS--SEEEEE--HHHHTTSS-HHHHHHHHHTT-

Radius of gyration: 25.18 Å; chains: 1; bounding box: 49×60×60 Å

Sequence (113 aa):
MSPLATLDGCASELAHADAPAATPHGEAQRPVLRERGQREVFCGLTGIIWLHRKMQDAFFLVVGSRTCAHLLQSAAGVMIFAEPRFATAIMEERDLAGMVDAQDELDRVVNRL

pLDDT: mean 82.34, std 19.8, range [37.25, 98.06]

Foldseek 3Di:
DDDDDDDDDDPDDDDDDDDPDDDPPDDPPDDDDDDDDDDPDDDPLLVLLVVCVVCVPDAAEAEEAVVSVVVNCVSNPPVVPVPGRYDYPHDDPCPVVVVDDPVVVVVVVVVVD